Protein AF-A0A974YRP6-F1 (afdb_monomer)

Sequence (156 aa):
MSDTSKTEPKGAVPSADELRREILQKQLDQLEKEDKVKDVRQKELAKFADDFFRKHVGEEERAMINNVVRRAVADGKLEAMVYSFPSDFCTDSGRAINNADPDWPQTLQGKAKELYDRFKEVAQPQGYKLKAMVINFPGGVPGDIGFFLNWEPPVE

Structure (mmCIF, N/CA/C/O backbone):
data_AF-A0A974YRP6-F1
#
_entry.id   AF-A0A974YRP6-F1
#
loop_
_atom_site.group_PDB
_atom_site.id
_atom_site.type_symbol
_atom_site.label_atom_id
_atom_site.label_alt_id
_atom_site.label_comp_id
_atom_site.label_asym_id
_atom_site.label_entity_id
_atom_site.label_seq_id
_atom_site.pdbx_PDB_ins_code
_atom_site.Cartn_x
_atom_site.Cartn_y
_atom_site.Cartn_z
_atom_site.occupancy
_atom_site.B_iso_or_equiv
_atom_site.auth_seq_id
_atom_site.auth_comp_id
_atom_site.auth_asym_id
_atom_site.auth_atom_id
_atom_site.pdbx_PDB_model_num
ATOM 1 N N . MET A 1 1 ? 68.521 12.952 -45.382 1.00 41.41 1 MET A N 1
ATOM 2 C CA . MET A 1 1 ? 67.449 13.777 -44.791 1.00 41.41 1 MET A CA 1
ATOM 3 C C . MET A 1 1 ? 66.187 13.469 -45.581 1.00 41.41 1 MET A C 1
ATOM 5 O O . MET A 1 1 ? 65.962 14.093 -46.606 1.00 41.41 1 MET A O 1
ATOM 9 N N . SER A 1 2 ? 65.453 12.426 -45.195 1.00 38.66 2 SER A N 1
ATOM 10 C CA . SER A 1 2 ? 64.208 12.033 -45.863 1.00 38.66 2 SER A CA 1
ATOM 11 C C . SER A 1 2 ? 63.093 12.194 -44.851 1.00 38.66 2 SER A C 1
ATOM 13 O O . SER A 1 2 ? 62.992 11.438 -43.889 1.00 38.66 2 SER A O 1
ATOM 15 N N . ASP A 1 3 ? 62.357 13.273 -45.058 1.00 46.31 3 ASP A N 1
ATOM 16 C CA . ASP A 1 3 ? 61.174 13.677 -44.328 1.00 46.31 3 ASP A CA 1
ATOM 17 C C . ASP A 1 3 ? 60.003 12.782 -44.764 1.00 46.31 3 ASP A C 1
ATOM 19 O O . ASP A 1 3 ? 59.780 12.560 -45.957 1.00 46.31 3 ASP A O 1
ATOM 23 N N . THR A 1 4 ? 59.273 12.204 -43.815 1.00 41.31 4 THR A N 1
ATOM 24 C CA . THR A 1 4 ? 57.967 11.587 -44.086 1.00 41.31 4 THR A CA 1
ATOM 25 C C . THR A 1 4 ? 57.078 11.834 -42.879 1.00 41.31 4 THR A C 1
ATOM 27 O O . THR A 1 4 ? 56.868 10.978 -42.021 1.00 41.31 4 THR A O 1
ATOM 30 N N . SER A 1 5 ? 56.592 13.070 -42.812 1.00 41.41 5 SER A N 1
ATOM 31 C CA . SER A 1 5 ? 55.506 13.496 -41.939 1.00 41.41 5 SER A CA 1
ATOM 32 C C . SER A 1 5 ? 54.263 12.622 -42.161 1.00 41.41 5 SER A C 1
ATOM 34 O O . SER A 1 5 ? 53.598 12.699 -43.197 1.00 41.41 5 SER A O 1
ATOM 36 N N . LYS A 1 6 ? 53.949 11.773 -41.174 1.00 47.59 6 LYS A N 1
ATOM 37 C CA . LYS A 1 6 ? 52.643 11.119 -41.027 1.00 47.59 6 LYS A CA 1
ATOM 38 C C . LYS A 1 6 ? 51.598 12.201 -40.766 1.00 47.59 6 LYS A C 1
ATOM 40 O O . LYS A 1 6 ? 51.521 12.747 -39.669 1.00 47.59 6 LYS A O 1
ATOM 45 N N . THR A 1 7 ? 50.789 12.499 -41.772 1.00 45.97 7 THR A N 1
ATOM 46 C CA . THR A 1 7 ? 49.604 13.344 -41.629 1.00 45.97 7 THR A CA 1
ATOM 47 C C . THR A 1 7 ? 48.427 12.457 -41.230 1.00 45.97 7 THR A C 1
ATOM 49 O O . THR A 1 7 ? 47.927 11.672 -42.032 1.00 45.97 7 THR A O 1
ATOM 52 N N . GLU A 1 8 ? 48.002 12.544 -39.972 1.00 54.59 8 GLU A N 1
ATOM 53 C CA . GLU A 1 8 ? 46.717 11.995 -39.528 1.00 54.59 8 GLU A CA 1
ATOM 54 C C . GLU A 1 8 ? 45.568 12.807 -40.153 1.00 54.59 8 GLU A C 1
ATOM 56 O O . GLU A 1 8 ? 45.605 14.043 -40.094 1.00 54.59 8 GLU A O 1
ATOM 61 N N . PRO A 1 9 ? 44.521 12.184 -40.727 1.00 49.97 9 PRO A N 1
ATOM 62 C CA . PRO A 1 9 ? 43.390 12.948 -41.218 1.00 49.97 9 PRO A CA 1
ATOM 63 C C . PRO A 1 9 ? 42.456 13.300 -40.054 1.00 49.97 9 PRO A C 1
ATOM 65 O O . PRO A 1 9 ? 41.668 12.483 -39.578 1.00 49.97 9 PRO A O 1
ATOM 68 N N . LYS A 1 10 ? 42.519 14.565 -39.623 1.00 54.09 10 LYS A N 1
ATOM 69 C CA . LYS A 1 10 ? 41.448 15.234 -38.873 1.00 54.09 10 LYS A CA 1
ATOM 70 C C . LYS A 1 10 ? 40.170 15.237 -39.724 1.00 54.09 10 LYS A C 1
ATOM 72 O O . LYS A 1 10 ? 40.129 15.918 -40.744 1.00 54.09 10 LYS A O 1
ATOM 77 N N . GLY A 1 11 ? 39.131 14.524 -39.278 1.00 57.94 11 GLY A N 1
ATOM 78 C CA . GLY A 1 11 ? 37.765 14.638 -39.817 1.00 57.94 11 GLY A CA 1
ATOM 79 C C . GLY A 1 11 ? 37.241 13.458 -40.645 1.00 57.94 11 GLY A C 1
ATOM 80 O O . GLY A 1 11 ? 36.416 13.675 -41.528 1.00 57.94 11 GLY A O 1
ATOM 81 N N . ALA A 1 12 ? 37.687 12.224 -40.398 1.00 71.88 12 ALA A N 1
ATOM 82 C CA . ALA A 1 12 ? 37.091 11.056 -41.049 1.00 71.88 12 ALA A CA 1
ATOM 83 C C . ALA A 1 12 ? 35.660 10.807 -40.528 1.00 71.88 12 ALA A C 1
ATOM 85 O O . ALA A 1 12 ? 35.452 10.617 -39.330 1.00 71.88 12 ALA A O 1
ATOM 86 N N . VAL A 1 13 ? 34.676 10.824 -41.431 1.00 78.00 13 VAL A N 1
ATOM 87 C CA . VAL A 1 13 ? 33.298 10.407 -41.133 1.00 78.00 13 VAL A CA 1
ATOM 88 C C . VAL A 1 13 ? 33.314 8.901 -40.840 1.00 78.00 13 VAL A C 1
ATOM 90 O O . VAL A 1 13 ? 33.862 8.157 -41.659 1.00 78.00 13 VAL A O 1
ATOM 93 N N . PRO A 1 14 ? 32.746 8.436 -39.711 1.00 83.31 14 PRO A N 1
ATOM 94 C CA . PRO A 1 14 ? 32.702 7.014 -39.392 1.00 83.31 14 PRO A CA 1
ATOM 95 C C . PRO A 1 14 ? 31.956 6.238 -40.479 1.00 83.31 14 PRO A C 1
ATOM 97 O O . PRO A 1 14 ? 30.967 6.708 -41.049 1.00 83.31 14 PRO A O 1
ATOM 100 N N . SER A 1 15 ? 32.433 5.032 -40.766 1.00 92.50 15 SER A N 1
ATOM 101 C CA . SER A 1 15 ? 31.784 4.135 -41.716 1.00 92.50 15 SER A CA 1
ATOM 102 C C . SER A 1 15 ? 30.405 3.705 -41.210 1.00 92.50 15 SER A C 1
ATOM 104 O O . SER A 1 15 ? 30.142 3.628 -40.008 1.00 92.50 15 SER A O 1
ATOM 106 N N . ALA A 1 16 ? 29.513 3.350 -42.136 1.00 92.69 16 ALA A N 1
ATOM 107 C CA . ALA A 1 16 ? 28.199 2.820 -41.777 1.00 92.69 16 ALA A CA 1
ATOM 108 C C . ALA A 1 16 ? 28.294 1.563 -40.886 1.00 92.69 16 ALA A C 1
ATOM 110 O O . ALA A 1 16 ? 27.425 1.344 -40.044 1.00 92.69 16 ALA A O 1
ATOM 111 N N . ASP A 1 17 ? 29.349 0.758 -41.039 1.00 94.44 17 ASP A N 1
ATOM 112 C CA . ASP A 1 17 ? 29.575 -0.433 -40.216 1.00 94.44 17 ASP A CA 1
ATOM 113 C C . ASP A 1 17 ? 30.030 -0.091 -38.796 1.00 94.44 17 ASP A C 1
ATOM 115 O O . ASP A 1 17 ? 29.569 -0.722 -37.846 1.00 94.44 17 ASP A O 1
ATOM 119 N N . GLU A 1 18 ? 30.873 0.930 -38.624 1.00 92.75 18 GLU A N 1
ATOM 120 C CA . GLU A 1 18 ? 31.232 1.446 -37.296 1.00 92.75 18 GLU A CA 1
ATOM 121 C C . GLU A 1 18 ? 30.001 1.996 -36.571 1.00 92.75 18 GLU A C 1
ATOM 123 O O . GLU A 1 18 ? 29.761 1.634 -35.420 1.00 92.75 18 GLU A O 1
ATOM 128 N N . LEU A 1 19 ? 29.160 2.767 -37.268 1.00 93.75 19 LEU A N 1
ATOM 129 C CA . LEU A 1 19 ? 27.909 3.287 -36.710 1.00 93.75 19 LEU A CA 1
ATOM 130 C C . LEU A 1 19 ? 26.942 2.161 -36.299 1.00 93.75 19 LEU A C 1
ATOM 132 O O . LEU A 1 19 ? 26.349 2.216 -35.222 1.00 93.75 19 LEU A O 1
ATOM 136 N N . ARG A 1 20 ? 26.801 1.101 -37.111 1.00 96.62 20 ARG A N 1
ATOM 137 C CA . ARG A 1 20 ? 25.979 -0.078 -36.764 1.00 96.62 20 ARG A CA 1
ATOM 138 C C . ARG A 1 20 ? 26.516 -0.817 -35.540 1.00 96.62 20 ARG A C 1
ATOM 140 O O . ARG A 1 20 ? 25.721 -1.224 -34.695 1.00 96.62 20 ARG A O 1
ATOM 147 N N . ARG A 1 21 ? 27.840 -0.987 -35.430 1.00 95.19 21 ARG A N 1
ATOM 148 C CA . ARG A 1 21 ? 28.466 -1.614 -34.253 1.00 95.19 21 ARG A CA 1
ATOM 149 C C . ARG A 1 21 ? 28.239 -0.789 -32.993 1.00 95.19 21 ARG A C 1
ATOM 151 O O . ARG A 1 21 ? 27.926 -1.365 -31.959 1.00 95.19 21 ARG A O 1
ATOM 158 N N . GLU A 1 22 ? 28.344 0.535 -33.080 1.00 94.88 22 GLU A N 1
ATOM 159 C CA . GLU A 1 22 ? 28.081 1.421 -31.943 1.00 94.88 22 GLU A CA 1
ATOM 160 C C . GLU A 1 22 ? 26.620 1.330 -31.476 1.00 94.88 22 GLU A C 1
ATOM 162 O O . GLU A 1 22 ? 26.359 1.237 -30.277 1.00 94.88 22 GLU A O 1
ATOM 167 N N . ILE A 1 23 ? 25.663 1.296 -32.412 1.00 96.19 23 ILE A N 1
ATOM 168 C CA . ILE A 1 23 ? 24.241 1.097 -32.093 1.00 96.19 23 ILE A CA 1
ATOM 169 C C . ILE A 1 23 ? 24.029 -0.252 -31.402 1.00 96.19 23 ILE A C 1
ATOM 171 O O . ILE A 1 23 ? 23.367 -0.299 -30.366 1.00 96.19 23 ILE A O 1
ATOM 175 N N . LEU A 1 24 ? 24.601 -1.334 -31.941 1.00 95.75 24 LEU A N 1
ATOM 176 C CA . LEU A 1 24 ? 24.478 -2.665 -31.348 1.00 95.75 24 LEU A CA 1
ATOM 177 C C . LEU A 1 24 ? 25.068 -2.703 -29.933 1.00 95.75 24 LEU A C 1
ATOM 179 O O . LEU A 1 24 ? 24.426 -3.223 -29.026 1.00 95.75 24 LEU A O 1
ATOM 183 N N . GLN A 1 25 ? 26.243 -2.104 -29.718 1.00 95.75 25 GLN A N 1
ATOM 184 C CA . GLN A 1 25 ? 26.854 -2.034 -28.390 1.00 95.75 25 GLN A CA 1
ATOM 185 C C . GLN A 1 25 ? 25.961 -1.272 -27.406 1.00 95.75 25 GLN A C 1
ATOM 187 O O . GLN A 1 25 ? 25.688 -1.766 -26.317 1.00 95.75 25 GLN A O 1
ATOM 192 N N . LYS A 1 26 ? 25.425 -0.112 -27.809 1.00 95.94 26 LYS A N 1
ATOM 193 C CA . LYS A 1 26 ? 24.490 0.662 -26.977 1.00 95.94 26 LYS A CA 1
ATOM 194 C C . LYS A 1 26 ? 23.223 -0.123 -26.638 1.00 95.94 26 LYS A C 1
ATOM 196 O O . LYS A 1 26 ? 22.722 -0.002 -25.523 1.00 95.94 26 LYS A O 1
ATOM 201 N N . GLN A 1 27 ? 22.706 -0.921 -27.573 1.00 94.75 27 GLN A N 1
ATOM 202 C CA . GLN A 1 27 ? 21.554 -1.792 -27.328 1.00 94.75 27 GLN A CA 1
ATOM 203 C C . GLN A 1 27 ? 21.886 -2.902 -26.325 1.00 94.75 27 GLN A C 1
ATOM 205 O O . GLN A 1 27 ? 21.111 -3.121 -25.400 1.00 94.75 27 GLN A O 1
ATOM 210 N N . LEU A 1 28 ? 23.041 -3.559 -26.462 1.00 95.69 28 LEU A N 1
ATOM 211 C CA . LEU A 1 28 ? 23.492 -4.584 -25.516 1.00 95.69 28 LEU A CA 1
ATOM 212 C C . LEU A 1 28 ? 23.696 -4.007 -24.108 1.00 95.69 28 LEU A C 1
ATOM 214 O O . LEU A 1 28 ? 23.185 -4.570 -23.142 1.00 95.69 28 LEU A O 1
ATOM 218 N N . ASP A 1 29 ? 24.354 -2.851 -23.995 1.00 95.56 29 ASP A N 1
ATOM 219 C CA . ASP A 1 29 ? 24.574 -2.171 -22.714 1.00 95.56 29 ASP A CA 1
ATOM 220 C C . ASP A 1 29 ? 23.248 -1.767 -22.047 1.00 95.56 29 ASP A C 1
ATOM 222 O O . ASP A 1 29 ? 23.117 -1.798 -20.821 1.00 95.56 29 ASP A O 1
ATOM 226 N N . GLN A 1 30 ? 22.257 -1.356 -22.844 1.00 94.38 30 GLN A N 1
ATOM 227 C CA . GLN A 1 30 ? 20.928 -1.002 -22.350 1.00 94.38 30 GLN A CA 1
ATOM 228 C C . GLN A 1 30 ? 20.174 -2.235 -21.839 1.00 94.38 30 GLN A C 1
ATOM 230 O O . GLN A 1 30 ? 19.616 -2.187 -20.744 1.00 94.38 30 GLN A O 1
ATOM 235 N N . LEU A 1 31 ? 20.212 -3.344 -22.583 1.00 93.81 31 LEU A N 1
ATOM 236 C CA . LEU A 1 31 ? 19.616 -4.613 -22.158 1.00 93.81 31 LEU A CA 1
ATOM 237 C C . LEU A 1 31 ? 20.249 -5.118 -20.855 1.00 93.81 31 LEU A C 1
ATOM 239 O O . LEU A 1 31 ? 19.533 -5.478 -19.925 1.00 93.81 31 LEU A O 1
ATOM 243 N N . GLU A 1 32 ? 21.578 -5.060 -20.732 1.00 94.44 32 GLU A N 1
ATOM 244 C CA . GLU A 1 32 ? 22.270 -5.479 -19.508 1.00 94.44 32 GLU A CA 1
ATOM 245 C C . GLU A 1 32 ? 21.865 -4.621 -18.296 1.00 94.44 32 GLU A C 1
ATOM 247 O O . GLU A 1 32 ? 21.674 -5.133 -17.189 1.00 94.44 32 GLU A O 1
ATOM 252 N N . LYS A 1 33 ? 21.703 -3.304 -18.485 1.00 93.62 33 LYS A N 1
ATOM 253 C CA . LYS A 1 33 ? 21.203 -2.409 -17.429 1.00 93.62 33 LYS A CA 1
ATOM 254 C C . LYS A 1 33 ? 19.773 -2.754 -17.030 1.00 93.62 33 LYS A C 1
ATOM 256 O O . LYS A 1 33 ? 19.476 -2.795 -15.837 1.00 93.62 33 LYS A O 1
ATOM 261 N N . GLU A 1 34 ? 18.898 -3.002 -17.998 1.00 91.62 34 GLU A N 1
ATOM 262 C CA . GLU A 1 34 ? 17.508 -3.380 -17.739 1.00 91.62 34 GLU A CA 1
ATOM 263 C C . GLU A 1 34 ? 17.408 -4.701 -16.980 1.00 91.62 34 GLU A C 1
ATOM 265 O O . GLU A 1 34 ? 16.644 -4.794 -16.019 1.00 91.62 34 GLU A O 1
ATOM 270 N N . ASP A 1 35 ? 18.210 -5.696 -17.349 1.00 92.38 35 ASP A N 1
ATOM 271 C CA . ASP A 1 35 ? 18.224 -6.992 -16.675 1.00 92.38 35 ASP A CA 1
ATOM 272 C C . ASP A 1 35 ? 18.748 -6.884 -15.239 1.00 92.38 35 ASP A C 1
ATOM 274 O O . ASP A 1 35 ? 18.152 -7.459 -14.326 1.00 92.38 35 ASP A O 1
ATOM 278 N N . LYS A 1 36 ? 19.779 -6.064 -14.993 1.00 93.25 36 LYS A N 1
ATOM 279 C CA . LYS A 1 36 ? 20.251 -5.769 -13.626 1.00 93.25 36 LYS A CA 1
ATOM 280 C C . LYS A 1 36 ? 19.169 -5.104 -12.775 1.00 93.25 36 LYS A C 1
ATOM 282 O O . LYS A 1 36 ? 18.974 -5.489 -11.624 1.00 93.25 36 LYS A O 1
ATOM 287 N N . VAL A 1 37 ? 18.449 -4.125 -13.326 1.00 92.19 37 VAL A N 1
ATOM 288 C CA . VAL A 1 37 ? 17.347 -3.454 -12.615 1.00 92.19 37 VAL A CA 1
ATOM 289 C C . VAL A 1 37 ? 16.211 -4.436 -12.315 1.00 92.19 37 VAL A C 1
ATOM 291 O O . VAL A 1 37 ? 15.674 -4.428 -11.207 1.00 92.19 37 VAL A O 1
ATOM 294 N N . LYS A 1 38 ? 15.861 -5.310 -13.267 1.00 88.88 38 LYS A N 1
ATOM 295 C CA . LYS A 1 38 ? 14.843 -6.353 -13.069 1.00 88.88 38 LYS A CA 1
ATOM 296 C C . LYS A 1 38 ? 15.240 -7.335 -11.967 1.00 88.88 38 LYS A C 1
ATOM 298 O O . LYS A 1 38 ? 14.405 -7.626 -11.117 1.00 88.88 38 LYS A O 1
ATOM 303 N N . ASP A 1 39 ? 16.486 -7.805 -11.949 1.00 91.62 39 ASP A N 1
ATOM 304 C CA . ASP A 1 39 ? 16.982 -8.747 -10.935 1.00 91.62 39 ASP A CA 1
ATOM 305 C C . ASP A 1 39 ? 16.950 -8.142 -9.523 1.00 91.62 39 ASP A C 1
ATOM 307 O O . ASP A 1 39 ? 16.433 -8.759 -8.589 1.00 91.62 39 ASP A O 1
ATOM 311 N N . VAL A 1 40 ? 17.418 -6.897 -9.361 1.00 93.25 40 VAL A N 1
ATOM 312 C CA . VAL A 1 40 ? 17.336 -6.185 -8.073 1.00 93.25 40 VAL A CA 1
ATOM 313 C C . VAL A 1 40 ? 15.882 -6.057 -7.624 1.00 93.25 40 VAL A C 1
ATOM 315 O O . VAL A 1 40 ? 15.552 -6.430 -6.498 1.00 93.25 40 VAL A O 1
ATOM 318 N N . ARG A 1 41 ? 14.991 -5.625 -8.522 1.00 88.88 41 ARG A N 1
ATOM 319 C CA . ARG A 1 41 ? 13.565 -5.472 -8.215 1.00 88.88 41 ARG A CA 1
ATOM 320 C C . ARG A 1 41 ? 12.904 -6.798 -7.833 1.00 88.88 41 ARG A C 1
ATOM 322 O O . ARG A 1 41 ? 12.093 -6.829 -6.913 1.00 88.88 41 ARG A O 1
ATOM 329 N N . GLN A 1 42 ? 13.244 -7.895 -8.510 1.00 89.94 42 GLN A N 1
ATOM 330 C CA . GLN A 1 42 ? 12.727 -9.226 -8.179 1.00 89.94 42 GLN A CA 1
ATOM 331 C C . GLN A 1 42 ? 13.196 -9.690 -6.799 1.00 89.94 42 GLN A C 1
ATOM 333 O O . GLN A 1 42 ? 12.398 -10.229 -6.033 1.00 89.94 42 GLN A O 1
ATOM 338 N N . LYS A 1 43 ? 14.462 -9.443 -6.446 1.00 93.62 43 LYS A N 1
ATOM 339 C CA . LYS A 1 43 ? 15.000 -9.764 -5.116 1.00 93.62 43 LYS A CA 1
ATOM 340 C C . LYS A 1 43 ? 14.329 -8.950 -4.015 1.00 93.62 43 LYS A C 1
ATOM 342 O O . LYS A 1 43 ? 13.982 -9.506 -2.973 1.00 93.62 43 LYS A O 1
ATOM 347 N N . GLU A 1 44 ? 14.122 -7.657 -4.243 1.00 92.00 44 GLU A N 1
ATOM 348 C CA . GLU A 1 44 ? 13.404 -6.785 -3.309 1.00 92.00 44 GLU A CA 1
ATOM 349 C C . GLU A 1 44 ? 11.954 -7.237 -3.124 1.00 92.00 44 GLU A C 1
ATOM 351 O O . GLU A 1 44 ? 11.505 -7.382 -1.987 1.00 92.00 44 GLU A O 1
ATOM 356 N N . LEU A 1 45 ? 11.255 -7.549 -4.219 1.00 91.31 45 LEU A N 1
ATOM 357 C CA . LEU A 1 45 ? 9.890 -8.069 -4.178 1.00 91.31 45 LEU A CA 1
ATOM 358 C C . LEU A 1 45 ? 9.812 -9.405 -3.431 1.00 91.31 45 LEU A C 1
ATOM 360 O O . LEU A 1 45 ? 8.920 -9.587 -2.610 1.00 91.31 45 LEU A O 1
ATOM 364 N N . ALA A 1 46 ? 10.750 -10.323 -3.668 1.00 93.06 46 ALA A N 1
ATOM 365 C CA . ALA A 1 46 ? 10.790 -11.611 -2.980 1.00 93.06 46 ALA A CA 1
ATOM 366 C C . ALA A 1 46 ? 11.019 -11.447 -1.469 1.00 93.06 46 ALA A C 1
ATOM 368 O O . ALA A 1 46 ? 10.348 -12.093 -0.664 1.00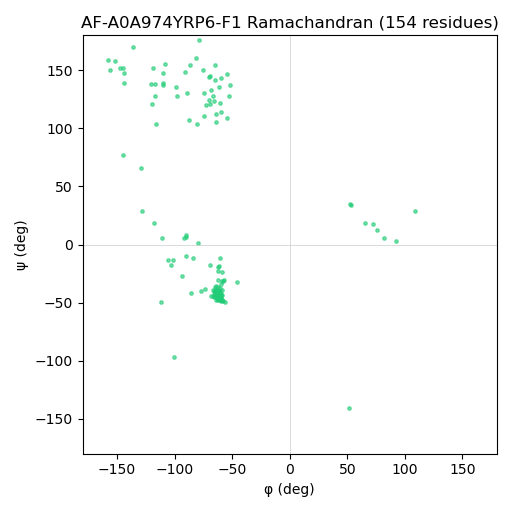 93.06 46 ALA A O 1
ATOM 369 N N . LYS A 1 47 ? 11.927 -10.547 -1.073 1.00 93.75 47 LYS A N 1
ATOM 370 C CA . LYS A 1 47 ? 12.160 -10.220 0.340 1.00 93.75 47 LYS A CA 1
ATOM 371 C C . LYS A 1 47 ? 10.926 -9.584 0.979 1.00 93.75 47 LYS A C 1
ATOM 373 O O . LYS A 1 47 ? 10.587 -9.924 2.109 1.00 93.75 47 LYS A O 1
ATOM 378 N N . PHE A 1 48 ? 10.265 -8.677 0.265 1.00 93.94 48 PHE A N 1
ATOM 379 C CA . PHE A 1 48 ? 9.031 -8.056 0.732 1.00 93.94 48 PHE A CA 1
ATOM 380 C C . PHE A 1 48 ? 7.900 -9.080 0.866 1.00 93.94 48 PHE A C 1
ATOM 382 O O . PHE A 1 48 ? 7.213 -9.076 1.877 1.00 93.94 48 PHE A O 1
ATOM 389 N N . ALA A 1 49 ? 7.745 -10.000 -0.089 1.00 95.31 49 ALA A N 1
ATOM 390 C CA . ALA A 1 49 ? 6.754 -11.072 -0.022 1.00 95.31 49 ALA A CA 1
ATOM 391 C C . ALA A 1 49 ? 6.967 -11.969 1.208 1.00 95.31 49 ALA A C 1
ATOM 393 O O . ALA A 1 49 ? 6.020 -12.263 1.934 1.00 95.31 49 ALA A O 1
ATOM 394 N N . ASP A 1 50 ? 8.213 -12.375 1.471 1.00 94.81 50 ASP A N 1
ATOM 395 C CA . ASP A 1 50 ? 8.551 -13.180 2.648 1.00 94.81 50 ASP A CA 1
ATOM 396 C C . ASP A 1 50 ? 8.160 -12.466 3.949 1.00 94.81 50 ASP A C 1
ATOM 398 O O . ASP A 1 50 ? 7.477 -13.037 4.799 1.00 94.81 50 ASP A O 1
ATOM 402 N N . ASP A 1 51 ? 8.524 -11.188 4.064 1.00 94.81 51 ASP A N 1
ATOM 403 C CA . ASP A 1 51 ? 8.176 -10.350 5.209 1.00 94.81 51 ASP A CA 1
ATOM 404 C C . ASP A 1 51 ? 6.658 -10.157 5.358 1.00 94.81 51 ASP A C 1
ATOM 406 O O . ASP A 1 51 ? 6.122 -10.295 6.456 1.00 94.81 51 ASP A O 1
ATOM 410 N N . PHE A 1 52 ? 5.964 -9.905 4.249 1.00 96.56 52 PHE A N 1
ATOM 411 C CA . PHE A 1 52 ? 4.529 -9.643 4.197 1.00 96.56 52 PHE A CA 1
ATOM 412 C C . PHE A 1 52 ? 3.678 -10.852 4.600 1.00 96.56 52 PHE A C 1
ATOM 414 O O . PHE A 1 52 ? 2.668 -10.686 5.284 1.00 96.56 52 PHE A O 1
ATOM 421 N N . PHE A 1 53 ? 4.048 -12.060 4.166 1.00 95.75 53 PHE A N 1
ATOM 422 C CA . PHE A 1 53 ? 3.243 -13.261 4.411 1.00 95.75 53 PHE A CA 1
ATOM 423 C C . PHE A 1 53 ? 3.646 -14.028 5.668 1.00 95.75 53 PHE A C 1
ATOM 425 O O . PHE A 1 53 ? 2.814 -14.745 6.222 1.00 95.75 53 PHE A O 1
ATOM 432 N N . ARG A 1 54 ? 4.908 -13.937 6.105 1.00 93.06 54 ARG A N 1
ATOM 433 C CA . ARG A 1 54 ? 5.417 -14.772 7.206 1.00 93.06 54 ARG A CA 1
ATOM 434 C C . ARG A 1 54 ? 5.595 -14.037 8.522 1.00 93.06 54 ARG A C 1
ATOM 436 O O . ARG A 1 54 ? 5.808 -14.698 9.537 1.00 93.06 54 ARG A O 1
ATOM 443 N N . LYS A 1 55 ? 5.553 -12.704 8.528 1.00 93.88 55 LYS A N 1
ATOM 444 C CA . LYS A 1 55 ? 5.732 -11.910 9.746 1.00 93.88 55 LYS A CA 1
ATOM 445 C C . LYS A 1 55 ? 4.500 -11.079 10.054 1.00 93.88 55 LYS A C 1
ATOM 447 O O . LYS A 1 55 ? 3.793 -10.639 9.156 1.00 93.88 55 LYS A O 1
ATOM 452 N N . HIS A 1 56 ? 4.327 -10.812 11.341 1.00 94.81 56 HIS A N 1
ATOM 453 C CA . HIS A 1 56 ? 3.293 -9.923 11.848 1.00 94.81 56 HIS A CA 1
ATOM 454 C C . HIS A 1 56 ? 3.701 -8.452 11.754 1.00 94.81 56 HIS A C 1
ATOM 456 O O . HIS A 1 56 ? 4.891 -8.123 11.692 1.00 94.81 56 HIS A O 1
ATOM 462 N N . VAL A 1 57 ? 2.708 -7.564 11.797 1.00 93.50 57 VAL A N 1
ATOM 463 C CA . VAL A 1 57 ? 2.910 -6.110 11.837 1.00 93.50 57 VAL A CA 1
ATOM 464 C C . VAL A 1 57 ? 3.619 -5.700 13.136 1.00 93.50 57 VAL A C 1
ATOM 466 O O . VAL A 1 57 ? 3.065 -5.759 14.240 1.00 93.50 57 VAL A O 1
ATOM 469 N N . GLY A 1 58 ? 4.863 -5.238 13.008 1.00 92.50 58 GLY A N 1
ATOM 470 C CA . GLY A 1 58 ? 5.725 -4.873 14.134 1.00 92.50 58 GLY A CA 1
ATOM 471 C C . GLY A 1 58 ? 5.426 -3.498 14.742 1.00 92.50 58 GLY A C 1
ATOM 472 O O . GLY A 1 58 ? 4.592 -2.736 14.254 1.00 92.50 58 GLY A O 1
ATOM 473 N N . GLU A 1 59 ? 6.121 -3.150 15.831 1.00 93.06 59 GLU A N 1
ATOM 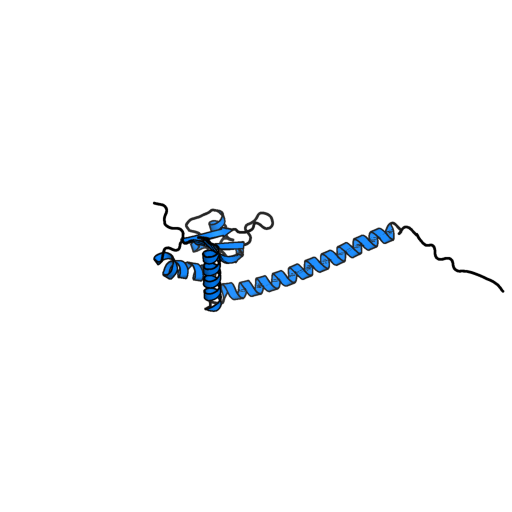474 C CA . GLU A 1 59 ? 6.065 -1.794 16.415 1.00 93.06 59 GLU A CA 1
ATOM 475 C C . GLU A 1 59 ? 6.621 -0.732 15.456 1.00 93.06 59 GLU A C 1
ATOM 477 O O . GLU A 1 59 ? 6.091 0.373 15.382 1.00 93.06 59 GLU A O 1
ATOM 482 N N . GLU A 1 60 ? 7.657 -1.071 14.684 1.00 92.56 60 GLU A N 1
ATOM 483 C CA . GLU A 1 60 ? 8.284 -0.154 13.726 1.00 92.56 60 GLU A CA 1
ATOM 484 C C . GLU A 1 60 ? 7.303 0.290 12.631 1.00 92.56 60 GLU A C 1
ATOM 486 O O . GLU A 1 60 ? 7.143 1.485 12.387 1.00 92.56 60 GLU A O 1
ATOM 491 N N . GLU A 1 61 ? 6.572 -0.651 12.031 1.00 92.19 61 GLU A N 1
ATOM 492 C CA . GLU A 1 61 ? 5.551 -0.352 11.017 1.00 92.19 61 GLU A CA 1
ATOM 493 C C . GLU A 1 61 ? 4.424 0.504 11.600 1.00 92.19 61 GLU A C 1
ATOM 495 O O . GLU A 1 61 ? 3.976 1.473 10.986 1.00 92.19 61 GLU A O 1
ATOM 500 N N . ARG A 1 62 ? 4.007 0.217 12.837 1.00 94.06 62 ARG A N 1
ATOM 501 C CA . ARG A 1 62 ? 2.995 1.017 13.538 1.00 94.06 62 ARG A CA 1
ATOM 502 C C . ARG A 1 62 ? 3.482 2.434 13.831 1.00 94.06 62 ARG A C 1
ATOM 504 O O . ARG A 1 62 ? 2.713 3.387 13.684 1.00 94.06 62 ARG A O 1
ATOM 511 N N . ALA A 1 63 ? 4.749 2.589 14.206 1.00 95.56 63 ALA A N 1
ATOM 512 C CA . ALA A 1 63 ? 5.373 3.892 14.390 1.00 95.56 63 ALA A CA 1
ATOM 513 C C . ALA A 1 63 ? 5.466 4.661 13.063 1.00 95.56 63 ALA A C 1
ATOM 515 O O . ALA A 1 63 ? 5.178 5.859 13.034 1.00 95.56 63 ALA A O 1
ATOM 516 N N . MET A 1 64 ? 5.791 3.982 11.958 1.00 95.38 64 MET A N 1
ATOM 517 C CA . MET A 1 64 ? 5.814 4.577 10.621 1.00 95.38 64 MET A CA 1
ATOM 518 C C . MET A 1 64 ? 4.432 5.100 10.214 1.00 95.38 64 MET A C 1
ATOM 520 O O . MET A 1 64 ? 4.324 6.260 9.816 1.00 95.38 64 MET A O 1
ATOM 524 N N . ILE A 1 65 ? 3.375 4.302 10.398 1.00 96.06 65 ILE A N 1
ATOM 525 C CA . ILE A 1 65 ? 1.985 4.710 10.135 1.00 96.06 65 ILE A CA 1
ATOM 526 C C . ILE A 1 65 ? 1.627 5.969 10.937 1.00 96.06 65 ILE A C 1
ATOM 528 O O . ILE A 1 65 ? 1.145 6.951 10.373 1.00 96.06 65 ILE A O 1
ATOM 532 N N . ASN A 1 66 ? 1.914 5.985 12.242 1.00 95.88 66 ASN A N 1
ATOM 533 C CA . ASN A 1 66 ? 1.650 7.145 13.098 1.00 95.88 66 ASN A CA 1
ATOM 534 C C . ASN A 1 66 ? 2.418 8.393 12.626 1.00 95.88 66 ASN A C 1
ATOM 536 O O . ASN A 1 66 ? 1.861 9.488 12.570 1.00 95.88 66 ASN A O 1
ATOM 540 N N . ASN A 1 67 ? 3.683 8.238 12.232 1.00 97.69 67 ASN A N 1
ATOM 541 C CA . ASN A 1 67 ? 4.484 9.340 11.703 1.00 97.69 67 ASN A CA 1
ATOM 542 C C . ASN A 1 67 ? 3.911 9.896 10.393 1.00 97.69 67 ASN A C 1
ATOM 544 O O . ASN A 1 67 ? 3.890 11.113 10.211 1.00 97.69 67 ASN A O 1
ATOM 548 N N . VAL A 1 68 ? 3.430 9.030 9.498 1.00 97.75 68 VAL A N 1
ATOM 549 C CA . VAL A 1 68 ? 2.773 9.438 8.248 1.00 97.75 68 VAL A CA 1
ATOM 550 C C . VAL A 1 68 ? 1.497 10.229 8.536 1.00 97.75 68 VAL A C 1
ATOM 552 O O . VAL A 1 68 ? 1.332 11.322 7.994 1.00 97.75 68 VAL A O 1
ATOM 555 N N . VAL A 1 69 ? 0.644 9.742 9.442 1.00 97.44 69 VAL A N 1
ATOM 556 C CA . VAL A 1 69 ? -0.580 10.451 9.854 1.00 97.44 69 VAL A CA 1
ATOM 557 C C . VAL A 1 69 ? -0.242 11.818 10.454 1.00 97.44 69 VAL A C 1
ATOM 559 O O . VAL A 1 69 ? -0.784 12.828 10.018 1.00 97.44 69 VAL A O 1
ATOM 562 N N . ARG A 1 70 ? 0.710 11.890 11.393 1.00 97.56 70 ARG A N 1
ATOM 563 C CA . ARG A 1 70 ? 1.127 13.160 12.020 1.00 97.56 70 ARG A CA 1
ATOM 564 C C . ARG A 1 70 ? 1.639 14.182 11.009 1.00 97.56 70 ARG A C 1
ATOM 566 O O . ARG A 1 70 ? 1.346 15.366 11.149 1.00 97.56 70 ARG A O 1
ATOM 573 N N . ARG A 1 71 ? 2.391 13.739 9.998 1.00 98.12 71 ARG A N 1
ATOM 574 C CA . ARG A 1 71 ? 2.855 14.610 8.908 1.00 98.12 71 ARG A CA 1
ATOM 575 C C . ARG A 1 71 ? 1.691 15.123 8.068 1.00 98.12 71 ARG A C 1
ATOM 577 O O . ARG A 1 71 ? 1.621 16.315 7.813 1.00 98.12 71 ARG A O 1
ATOM 584 N N . ALA A 1 72 ? 0.753 14.255 7.697 1.00 97.94 72 ALA A N 1
ATOM 585 C CA . ALA A 1 72 ? -0.433 14.668 6.952 1.00 97.94 72 ALA A CA 1
ATOM 586 C C . ALA A 1 72 ? -1.283 15.685 7.733 1.00 97.94 72 ALA A C 1
ATOM 588 O O . ALA A 1 72 ? -1.718 16.677 7.158 1.00 97.94 72 ALA A O 1
ATOM 589 N N . VAL A 1 73 ? -1.441 15.497 9.047 1.00 97.81 73 VAL A N 1
ATOM 590 C CA . VAL A 1 73 ? -2.105 16.475 9.925 1.00 97.81 73 VAL A CA 1
ATOM 591 C C . VAL A 1 73 ? -1.354 17.810 9.945 1.00 97.81 73 VAL A C 1
ATOM 593 O O . VAL A 1 73 ? -1.985 18.858 9.835 1.00 97.81 73 VAL A O 1
ATOM 596 N N . ALA A 1 74 ? -0.020 17.795 10.049 1.00 98.00 74 ALA A N 1
ATOM 597 C CA . ALA A 1 74 ? 0.791 19.016 10.003 1.00 98.00 74 ALA A CA 1
ATOM 598 C C . ALA A 1 74 ? 0.660 19.766 8.663 1.00 98.00 74 ALA A C 1
ATOM 600 O O . ALA A 1 74 ? 0.709 20.993 8.641 1.00 98.00 74 ALA A O 1
ATOM 601 N N . ASP A 1 75 ? 0.420 19.034 7.574 1.00 97.75 75 ASP A N 1
ATOM 602 C CA . ASP A 1 75 ? 0.134 19.580 6.244 1.00 97.75 75 ASP A CA 1
ATOM 603 C C . ASP A 1 75 ? -1.330 20.043 6.068 1.00 97.75 75 ASP A C 1
ATOM 605 O O . ASP A 1 75 ? -1.715 20.451 4.972 1.00 97.75 75 ASP A O 1
ATOM 609 N N . GLY A 1 76 ? -2.175 19.945 7.102 1.00 97.50 76 GLY A N 1
ATOM 610 C CA . GLY A 1 76 ? -3.599 20.297 7.033 1.00 97.50 76 GLY A CA 1
ATOM 611 C C . GLY A 1 76 ? -4.463 19.304 6.246 1.00 97.50 76 GLY A C 1
ATOM 612 O O . GLY A 1 76 ? -5.565 19.651 5.825 1.00 97.50 76 GLY A O 1
ATOM 613 N N . LYS A 1 77 ? -3.978 18.079 6.019 1.00 97.81 77 LYS A N 1
ATOM 614 C CA . LYS A 1 77 ? -4.711 17.022 5.306 1.00 97.81 77 LYS A CA 1
ATOM 615 C C . LYS A 1 77 ? -5.603 16.239 6.269 1.00 97.81 77 LYS A C 1
ATOM 617 O O . LYS A 1 77 ? -5.305 16.127 7.458 1.00 97.81 77 LYS A O 1
ATOM 622 N N . LEU A 1 78 ? -6.671 15.657 5.726 1.00 97.38 78 LEU A N 1
ATOM 623 C CA . LEU A 1 78 ? -7.610 14.795 6.457 1.00 97.38 78 LEU A CA 1
ATOM 624 C C . LEU A 1 78 ? -7.542 13.318 6.033 1.00 97.38 78 LEU A C 1
ATOM 626 O O . LEU A 1 78 ? -8.326 12.490 6.492 1.00 97.38 78 LEU A O 1
ATOM 630 N N . GLU A 1 79 ? -6.585 12.989 5.167 1.00 97.81 79 GLU A N 1
ATOM 631 C CA . GLU A 1 79 ? -6.324 11.641 4.679 1.00 97.81 79 GLU A CA 1
ATOM 632 C C . GLU A 1 79 ? -4.815 11.432 4.488 1.00 97.81 79 GLU A C 1
ATOM 634 O O . GLU A 1 79 ? -4.082 12.362 4.131 1.00 97.81 79 GLU A O 1
ATOM 639 N N . ALA A 1 80 ? -4.344 10.202 4.704 1.00 98.25 80 ALA A N 1
ATOM 640 C CA . ALA A 1 80 ? -2.978 9.797 4.393 1.00 98.25 80 ALA A CA 1
ATOM 641 C C . ALA A 1 80 ? -2.901 8.351 3.890 1.00 98.25 80 ALA A C 1
ATOM 643 O O . ALA A 1 80 ? -3.515 7.458 4.473 1.00 98.25 80 ALA A O 1
ATOM 644 N N . MET A 1 81 ? -2.072 8.111 2.867 1.00 98.19 81 MET A N 1
ATOM 645 C CA . MET A 1 81 ? -1.672 6.760 2.463 1.00 98.19 81 MET A CA 1
ATOM 646 C C . MET A 1 81 ? -0.667 6.212 3.475 1.00 98.19 81 MET A C 1
ATOM 648 O O . MET A 1 81 ? 0.460 6.698 3.553 1.00 98.19 81 MET A O 1
ATOM 652 N N . VAL A 1 82 ? -1.071 5.218 4.258 1.00 97.75 82 VAL A N 1
ATOM 653 C CA . VAL A 1 82 ? -0.287 4.712 5.395 1.00 97.75 82 VAL A CA 1
ATOM 654 C C . VAL A 1 82 ? 0.419 3.392 5.116 1.00 97.75 82 VAL A C 1
ATOM 656 O O . VAL A 1 82 ? 1.338 3.031 5.846 1.00 97.75 82 VAL A O 1
ATOM 659 N N . TYR A 1 83 ? -0.001 2.669 4.080 1.00 97.62 83 TYR A N 1
ATOM 660 C CA . TYR A 1 83 ? 0.591 1.393 3.699 1.00 97.62 83 TYR A CA 1
ATOM 661 C C . TYR A 1 83 ? 0.342 1.114 2.216 1.00 97.62 83 TYR A C 1
ATOM 663 O O . TYR A 1 83 ? -0.679 1.544 1.676 1.00 97.62 83 TYR A O 1
ATOM 671 N N . SER A 1 84 ? 1.248 0.387 1.566 1.00 97.62 84 SER A N 1
ATOM 672 C CA . SER A 1 84 ? 1.042 -0.112 0.207 1.00 97.62 84 SER A CA 1
ATOM 673 C C . SER A 1 84 ? 1.681 -1.481 0.003 1.00 97.62 84 SER A C 1
ATOM 675 O O . SER A 1 84 ? 2.647 -1.837 0.678 1.00 97.62 84 SER A O 1
ATOM 677 N N . PHE A 1 85 ? 1.112 -2.261 -0.913 1.00 98.00 85 PHE A N 1
ATOM 678 C CA . PHE A 1 85 ? 1.574 -3.608 -1.246 1.00 98.00 85 PHE A CA 1
ATOM 679 C C . PHE A 1 85 ? 1.097 -4.016 -2.655 1.00 98.00 85 PHE A C 1
ATOM 681 O O . PHE A 1 85 ? 0.114 -3.451 -3.137 1.00 98.00 85 PHE A O 1
ATOM 688 N N . PRO A 1 86 ? 1.743 -4.990 -3.322 1.00 97.81 86 PRO A N 1
ATOM 689 C CA . PRO A 1 86 ? 1.314 -5.468 -4.637 1.00 97.81 86 PRO A CA 1
ATOM 690 C C . PRO A 1 86 ? -0.097 -6.064 -4.609 1.00 97.81 86 PRO A C 1
ATOM 692 O O . PRO A 1 86 ? -0.417 -6.869 -3.738 1.00 97.81 86 PRO A O 1
ATOM 695 N N . SER A 1 87 ? -0.932 -5.731 -5.590 1.00 97.94 87 SER A N 1
ATOM 696 C CA . SER A 1 87 ? -2.295 -6.268 -5.721 1.00 97.94 87 SER A CA 1
ATOM 697 C C . SER A 1 87 ? -2.333 -7.788 -5.821 1.00 97.94 87 SER A C 1
ATOM 699 O O . SER A 1 87 ? -3.248 -8.401 -5.277 1.00 97.94 87 SER A O 1
ATOM 701 N N . ASP A 1 88 ? -1.303 -8.401 -6.407 1.00 96.94 88 ASP A N 1
ATOM 702 C CA . ASP A 1 88 ? -1.114 -9.854 -6.470 1.00 96.94 88 ASP A CA 1
ATOM 703 C C . ASP A 1 88 ? -1.011 -10.530 -5.097 1.00 96.94 88 ASP A C 1
ATOM 705 O O . ASP A 1 88 ? -1.074 -11.755 -5.007 1.00 96.94 88 ASP A O 1
ATOM 709 N N . PHE A 1 89 ? -0.854 -9.766 -4.011 1.00 97.94 89 PHE A N 1
ATOM 710 C CA . PHE A 1 89 ? -0.873 -10.326 -2.661 1.00 97.94 89 PHE A CA 1
ATOM 711 C C . PHE A 1 89 ? -2.297 -10.481 -2.104 1.00 97.94 89 PHE A C 1
ATOM 713 O O . PHE A 1 89 ? -2.490 -11.168 -1.098 1.00 97.94 89 PHE A O 1
ATOM 720 N N . CYS A 1 90 ? -3.311 -9.908 -2.757 1.00 98.12 90 CYS A N 1
ATOM 721 C CA . CYS A 1 90 ? -4.705 -10.277 -2.522 1.00 98.12 90 CYS A CA 1
ATOM 722 C C . CYS A 1 90 ? -5.012 -11.634 -3.177 1.00 98.12 90 CYS A C 1
ATOM 724 O O . CYS A 1 90 ? -4.459 -11.963 -4.225 1.00 98.12 90 CYS A O 1
ATOM 726 N N . THR A 1 91 ? -5.948 -12.407 -2.617 1.00 98.31 91 THR A N 1
ATOM 727 C CA . THR A 1 91 ? -6.362 -13.710 -3.190 1.00 98.31 91 THR A CA 1
ATOM 728 C C . THR A 1 91 ? -6.958 -13.594 -4.594 1.00 98.31 91 THR A C 1
ATOM 730 O O . THR A 1 91 ? -7.030 -14.577 -5.331 1.00 98.31 91 THR A O 1
ATOM 733 N N . ASP A 1 92 ? -7.380 -12.393 -4.978 1.00 97.69 92 ASP A N 1
ATOM 734 C CA . ASP A 1 92 ? -8.014 -12.080 -6.247 1.00 97.69 92 ASP A CA 1
ATOM 735 C C . ASP A 1 92 ? -7.213 -11.086 -7.105 1.00 97.69 92 ASP A C 1
ATOM 737 O O . ASP A 1 92 ? -7.781 -10.466 -8.006 1.00 97.69 92 ASP A O 1
ATOM 741 N N . SER A 1 93 ? -5.914 -10.911 -6.836 1.00 96.75 93 SER A N 1
ATOM 742 C CA . SER A 1 93 ? -5.059 -9.922 -7.515 1.00 96.75 93 SER A CA 1
ATOM 743 C C . SER A 1 93 ? -5.645 -8.497 -7.502 1.00 96.75 93 SER A C 1
ATOM 745 O O . SER A 1 93 ? -5.547 -7.754 -8.477 1.00 96.75 93 SER A O 1
ATOM 747 N N . GLY A 1 94 ? -6.339 -8.122 -6.422 1.00 96.94 94 GLY A N 1
ATOM 748 C CA . GLY A 1 94 ? -6.855 -6.769 -6.204 1.00 96.94 94 GLY A CA 1
ATOM 749 C C . GLY A 1 94 ? -8.092 -6.402 -7.026 1.00 96.94 94 GLY A C 1
ATOM 750 O O . GLY A 1 94 ? -8.457 -5.226 -7.069 1.00 96.94 94 GLY A O 1
ATOM 751 N N . ARG A 1 95 ? -8.763 -7.371 -7.664 1.00 96.88 95 ARG A N 1
ATOM 752 C CA . ARG A 1 95 ? -9.978 -7.126 -8.463 1.00 96.88 95 ARG A CA 1
ATOM 753 C C . ARG A 1 95 ? -11.116 -6.519 -7.641 1.00 96.88 95 ARG A C 1
ATOM 755 O O . ARG A 1 95 ? -11.734 -5.562 -8.100 1.00 96.88 95 ARG A O 1
ATOM 762 N N . ALA A 1 96 ? -11.372 -7.026 -6.439 1.00 98.06 96 ALA A N 1
ATOM 763 C CA . ALA A 1 96 ? -12.412 -6.534 -5.541 1.00 98.06 96 ALA A CA 1
ATOM 764 C C . ALA A 1 96 ? -12.170 -5.064 -5.176 1.00 98.06 96 ALA A C 1
ATOM 766 O O . ALA A 1 96 ? -13.064 -4.231 -5.310 1.00 98.06 96 ALA A O 1
ATOM 767 N N . ILE A 1 97 ? -10.927 -4.714 -4.827 1.00 98.00 97 ILE A N 1
ATOM 768 C CA . ILE A 1 97 ? -10.533 -3.329 -4.532 1.00 98.00 97 ILE A CA 1
ATOM 769 C C . ILE A 1 97 ? -10.698 -2.440 -5.771 1.00 98.00 97 ILE A C 1
ATOM 771 O O . ILE A 1 97 ? -11.266 -1.354 -5.677 1.00 98.00 97 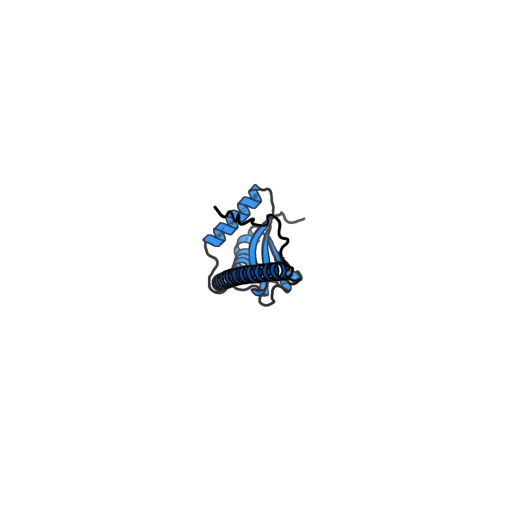ILE A O 1
ATOM 775 N N . ASN A 1 98 ? -10.244 -2.900 -6.941 1.00 97.44 98 ASN A N 1
ATOM 776 C CA . ASN A 1 98 ? -10.375 -2.161 -8.199 1.00 97.44 98 ASN A CA 1
ATOM 777 C C . ASN A 1 98 ? -11.840 -1.870 -8.570 1.00 97.44 98 ASN A C 1
ATOM 779 O O . ASN A 1 98 ? -12.137 -0.822 -9.136 1.00 97.44 98 ASN A O 1
ATOM 783 N N . ASN A 1 99 ? -12.750 -2.784 -8.235 1.00 97.06 99 ASN A N 1
ATOM 784 C CA . ASN A 1 99 ? -14.176 -2.670 -8.536 1.00 97.06 99 ASN A CA 1
ATOM 785 C C . ASN A 1 99 ? -14.988 -2.005 -7.412 1.00 97.06 99 ASN A C 1
ATOM 787 O O . ASN A 1 99 ? -16.212 -1.953 -7.514 1.00 97.06 99 ASN A O 1
ATOM 791 N N . ALA A 1 100 ? -14.329 -1.505 -6.359 1.00 95.62 100 ALA A N 1
ATOM 792 C CA . ALA A 1 100 ? -14.973 -0.963 -5.161 1.00 95.62 100 ALA A CA 1
ATOM 793 C C . ALA A 1 100 ? -15.991 -1.932 -4.518 1.00 95.62 100 ALA A C 1
ATOM 795 O O . ALA A 1 100 ? -17.007 -1.507 -3.970 1.00 95.62 100 ALA A O 1
ATOM 796 N N . ASP A 1 101 ? -15.713 -3.235 -4.589 1.00 97.50 101 ASP A N 1
ATOM 797 C CA . ASP A 1 101 ? -16.538 -4.285 -3.994 1.00 97.50 101 ASP A CA 1
ATOM 798 C C . ASP A 1 101 ? -16.506 -4.160 -2.461 1.00 97.50 101 ASP A C 1
ATOM 800 O O . ASP A 1 101 ? -15.411 -4.191 -1.902 1.00 97.50 101 ASP A O 1
ATOM 804 N N . PRO A 1 102 ? -17.642 -4.025 -1.752 1.00 96.12 102 PRO A N 1
ATOM 805 C CA . PRO A 1 102 ? -17.656 -3.882 -0.293 1.00 96.12 102 PRO A CA 1
ATOM 806 C C . PRO A 1 102 ? -17.003 -5.055 0.458 1.00 96.12 102 PRO A C 1
ATOM 808 O O . PRO A 1 102 ? -16.518 -4.851 1.574 1.00 96.12 102 PRO A O 1
ATOM 811 N N . ASP A 1 103 ? -16.937 -6.241 -0.151 1.00 97.12 103 ASP A N 1
ATOM 812 C CA . ASP A 1 103 ? -16.337 -7.4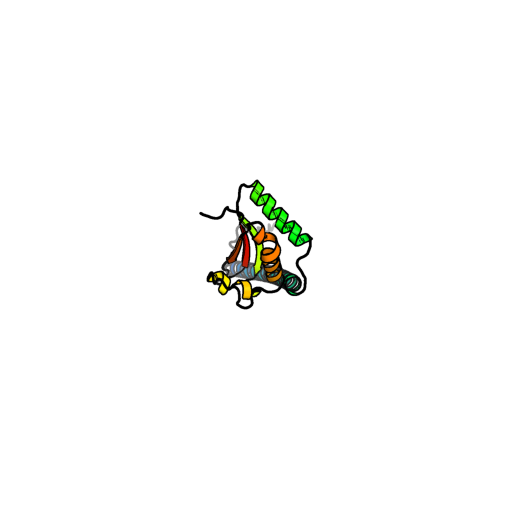46 0.424 1.00 97.12 103 ASP A CA 1
ATOM 813 C C . ASP A 1 103 ? -14.838 -7.587 0.107 1.00 97.12 103 ASP A C 1
ATOM 815 O O . ASP A 1 103 ? -14.213 -8.581 0.490 1.00 97.12 103 ASP A O 1
ATOM 819 N N . TRP A 1 104 ? -14.207 -6.562 -0.486 1.00 97.94 104 TRP A N 1
ATOM 820 C CA . TRP A 1 104 ? -12.755 -6.504 -0.699 1.00 97.94 104 TRP A CA 1
ATOM 821 C C . TRP A 1 104 ? -11.895 -6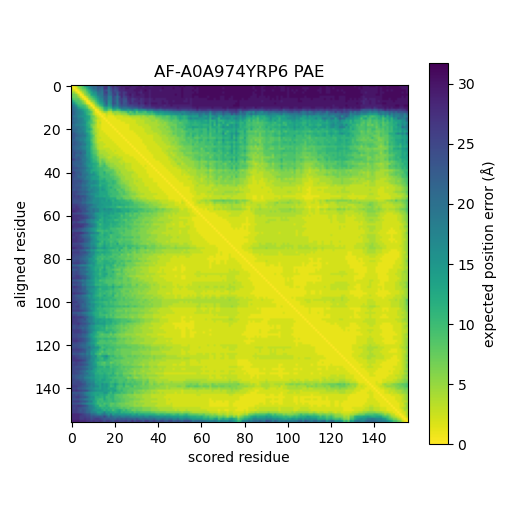.898 0.518 1.00 97.94 104 TRP A C 1
ATOM 823 O O . TRP A 1 104 ? -10.831 -7.481 0.304 1.00 97.94 104 TRP A O 1
ATOM 833 N N . PRO A 1 105 ? -12.295 -6.667 1.790 1.00 98.25 105 PRO A N 1
ATOM 834 C CA . PRO A 1 105 ? -11.481 -7.100 2.921 1.00 98.25 105 PRO A CA 1
ATOM 835 C C . PRO A 1 105 ? -11.282 -8.619 3.004 1.00 98.25 105 PRO A C 1
ATOM 837 O O . PRO A 1 105 ? -10.303 -9.066 3.599 1.00 98.25 105 PRO A O 1
ATOM 840 N N . GLN A 1 106 ? -12.175 -9.415 2.404 1.00 98.25 106 GLN A N 1
ATOM 841 C CA . GLN A 1 106 ? -12.061 -10.878 2.362 1.00 98.25 106 GLN A CA 1
ATOM 842 C C . GLN A 1 106 ? -10.911 -11.357 1.472 1.00 98.25 106 GLN A C 1
ATOM 844 O O . GLN A 1 106 ? -10.479 -12.502 1.591 1.00 98.25 106 GLN A O 1
ATOM 849 N N . THR A 1 107 ? -10.401 -10.498 0.584 1.00 98.38 107 THR A N 1
ATOM 850 C CA . THR A 1 107 ? -9.304 -10.859 -0.323 1.00 98.38 107 THR A CA 1
ATOM 851 C C . THR A 1 107 ? -7.929 -10.570 0.267 1.00 98.38 107 THR A C 1
ATOM 853 O O . THR A 1 107 ? -6.914 -11.019 -0.270 1.00 98.38 107 THR A O 1
ATOM 856 N N . LEU A 1 108 ? -7.880 -9.862 1.399 1.00 98.50 108 LEU A N 1
ATOM 857 C CA . LEU A 1 108 ? -6.642 -9.501 2.073 1.00 98.50 108 LEU A CA 1
ATOM 858 C C . LEU A 1 108 ? -5.961 -10.711 2.710 1.00 98.50 108 LEU A C 1
ATOM 860 O O . LEU A 1 108 ? -6.596 -11.581 3.304 1.00 98.50 108 LEU A O 1
ATOM 864 N N . GLN A 1 109 ? -4.633 -10.700 2.663 1.00 97.88 109 GLN A N 1
ATOM 865 C CA . GLN A 1 109 ? -3.770 -11.713 3.263 1.00 97.88 109 GLN A CA 1
ATOM 866 C C . GLN A 1 109 ? -2.591 -11.048 3.984 1.00 97.88 109 GLN A C 1
ATOM 868 O O . GLN A 1 109 ? -2.366 -9.843 3.839 1.00 97.88 109 GLN A O 1
ATOM 873 N N . GLY A 1 110 ? -1.840 -11.842 4.753 1.00 97.75 110 GLY A N 1
ATOM 874 C CA . GLY A 1 110 ? -0.609 -11.410 5.421 1.00 97.75 110 GLY A CA 1
ATOM 875 C C . GLY A 1 110 ? -0.786 -10.127 6.236 1.00 97.75 110 GLY A C 1
ATOM 876 O O . GLY A 1 110 ? -1.836 -9.883 6.837 1.00 97.75 110 GLY A O 1
ATOM 877 N N . LYS A 1 111 ? 0.227 -9.262 6.194 1.00 98.00 111 LYS A N 1
ATOM 878 C CA . LYS A 1 111 ? 0.216 -7.977 6.906 1.00 98.00 111 LYS A CA 1
ATOM 879 C C . LYS A 1 111 ? -0.935 -7.051 6.518 1.00 98.00 111 LYS A C 1
ATOM 881 O O . LYS A 1 111 ? -1.421 -6.312 7.371 1.00 98.00 111 LYS A O 1
ATOM 886 N N . ALA A 1 112 ? -1.415 -7.084 5.272 1.00 98.12 112 ALA A N 1
ATOM 887 C CA . ALA A 1 112 ? -2.553 -6.251 4.876 1.00 98.12 112 ALA A CA 1
ATOM 888 C C . ALA A 1 112 ? -3.835 -6.644 5.629 1.00 98.12 112 ALA A C 1
ATOM 890 O O . ALA A 1 112 ? -4.580 -5.767 6.071 1.00 98.12 112 ALA A O 1
ATOM 891 N N . LYS A 1 113 ? -4.063 -7.949 5.835 1.00 98.44 113 LYS A N 1
ATOM 892 C CA . LYS A 1 113 ? -5.189 -8.446 6.637 1.00 98.44 113 LYS A CA 1
ATOM 893 C C . LYS A 1 113 ? -5.056 -8.034 8.102 1.00 98.44 113 LYS A C 1
ATOM 895 O O . LYS A 1 113 ? -6.015 -7.525 8.671 1.00 98.44 113 LYS A O 1
ATOM 900 N N . GLU A 1 114 ? -3.865 -8.164 8.684 1.00 98.00 114 GLU A N 1
ATOM 901 C CA . GLU A 1 114 ? -3.605 -7.740 10.069 1.00 98.00 114 GLU A CA 1
ATOM 902 C C . GLU A 1 114 ? -3.821 -6.237 10.280 1.00 98.00 114 GLU A C 1
ATOM 904 O O . GLU A 1 114 ? -4.414 -5.819 11.275 1.00 98.00 114 GLU A O 1
ATOM 909 N N . LEU A 1 115 ? -3.366 -5.405 9.337 1.00 98.06 115 LEU A N 1
ATOM 910 C CA . LEU A 1 115 ? -3.594 -3.961 9.378 1.00 98.06 115 LEU A CA 1
ATOM 911 C C . LEU A 1 115 ? -5.083 -3.620 9.284 1.00 98.06 115 LEU A C 1
ATOM 913 O O . LEU A 1 115 ? -5.539 -2.728 10.000 1.00 98.06 115 LEU A O 1
ATOM 917 N N . TYR A 1 116 ? -5.835 -4.325 8.434 1.00 98.44 116 TYR A N 1
ATOM 918 C CA . TYR A 1 116 ? -7.283 -4.158 8.334 1.00 98.44 116 TYR A CA 1
ATOM 919 C C . TYR A 1 116 ? -7.992 -4.549 9.637 1.00 98.44 116 TYR A C 1
ATOM 921 O O . TYR A 1 116 ? -8.793 -3.770 10.153 1.00 98.44 116 TYR A O 1
ATOM 929 N N . ASP A 1 117 ? -7.664 -5.709 10.208 1.00 98.31 117 ASP A N 1
ATOM 930 C CA . ASP A 1 117 ? -8.262 -6.184 11.461 1.00 98.31 117 ASP A CA 1
ATOM 931 C C . ASP A 1 117 ? -7.975 -5.207 12.605 1.00 98.31 117 ASP A C 1
ATOM 933 O O . ASP A 1 117 ? -8.880 -4.763 13.313 1.00 98.31 117 ASP A O 1
ATOM 937 N N . ARG A 1 118 ? -6.727 -4.744 12.712 1.00 96.75 118 ARG A N 1
ATOM 938 C CA . ARG A 1 118 ? -6.347 -3.738 13.704 1.00 96.75 118 ARG A CA 1
ATOM 939 C C . ARG A 1 118 ? -7.033 -2.394 13.471 1.00 96.75 118 ARG A C 1
ATOM 941 O O . ARG A 1 118 ? -7.382 -1.712 14.435 1.00 96.75 118 ARG A O 1
ATOM 948 N N . PHE A 1 119 ? -7.234 -1.988 12.216 1.00 97.62 119 PHE A N 1
ATOM 949 C CA . PHE A 1 119 ? -8.048 -0.814 11.903 1.00 97.62 119 PHE A CA 1
ATOM 950 C C . PHE A 1 119 ? -9.467 -0.983 12.457 1.00 97.62 119 PHE A C 1
ATOM 952 O O . PHE A 1 119 ? -9.947 -0.082 13.144 1.00 97.62 119 PHE A O 1
ATOM 959 N N . LYS A 1 120 ? -10.109 -2.131 12.212 1.00 98.31 120 LYS A N 1
ATOM 960 C CA . LYS A 1 120 ? -11.468 -2.429 12.687 1.00 98.31 120 LYS A CA 1
ATOM 961 C C . LYS A 1 120 ? -11.571 -2.393 14.210 1.00 98.31 120 LYS A C 1
ATOM 963 O O . LYS A 1 120 ? -12.533 -1.840 14.732 1.00 98.31 120 LYS A O 1
ATOM 968 N N . GLU A 1 121 ? -10.588 -2.952 14.904 1.00 98.12 121 GLU A N 1
ATOM 969 C CA . GLU A 1 121 ? -10.585 -3.048 16.366 1.00 98.12 121 GLU A CA 1
ATOM 970 C C . GLU A 1 121 ? -10.231 -1.729 17.060 1.00 98.12 121 GLU A C 1
ATOM 972 O O . GLU A 1 121 ? -10.818 -1.391 18.086 1.00 98.12 121 GLU A O 1
ATOM 977 N N . VAL A 1 122 ? -9.260 -0.983 16.524 1.00 95.75 122 VAL A N 1
ATOM 978 C CA . VAL A 1 122 ? -8.633 0.136 17.245 1.00 95.75 122 VAL A CA 1
ATOM 979 C C . VAL A 1 122 ? -8.975 1.483 16.633 1.00 95.75 122 VAL A C 1
ATOM 981 O O . VAL A 1 122 ? -9.345 2.403 17.356 1.00 95.75 122 VAL A O 1
ATOM 984 N N . ALA A 1 123 ? -8.823 1.635 15.319 1.00 96.06 123 ALA A N 1
ATOM 985 C CA . ALA A 1 123 ? -8.912 2.942 14.673 1.00 96.06 123 ALA A CA 1
ATOM 986 C C . ALA A 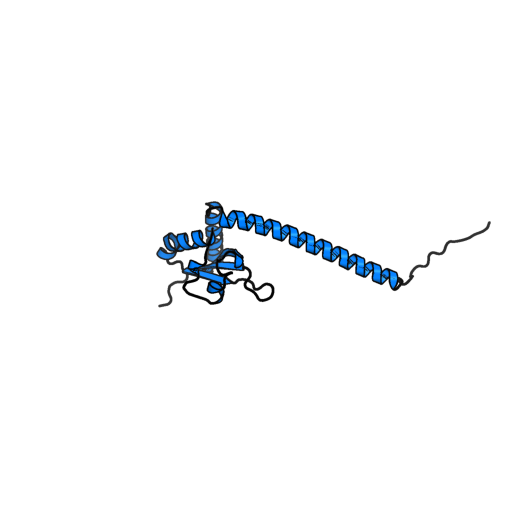1 123 ? -10.358 3.322 14.325 1.00 96.06 123 ALA A C 1
ATOM 988 O O . ALA A 1 123 ? -10.766 4.459 14.557 1.00 96.06 123 ALA A O 1
ATOM 989 N N . GLN A 1 124 ? -11.155 2.379 13.821 1.00 96.88 124 GLN A N 1
ATOM 990 C CA . GLN A 1 124 ? -12.540 2.631 13.434 1.00 96.88 124 GLN A CA 1
ATOM 991 C C . GLN A 1 124 ? -13.408 3.151 14.597 1.00 96.88 124 GLN A C 1
ATOM 993 O O . GLN A 1 124 ? -14.119 4.135 14.385 1.00 96.88 124 GLN A O 1
ATOM 998 N N . PRO A 1 125 ? -13.333 2.604 15.830 1.00 97.25 125 PRO A N 1
ATOM 999 C CA . PRO A 1 125 ? -14.087 3.145 16.966 1.00 97.25 125 PRO A CA 1
ATOM 1000 C C . PRO A 1 125 ? -13.713 4.586 17.341 1.00 97.25 125 PRO A C 1
ATOM 1002 O O . PRO A 1 125 ? -14.494 5.265 17.998 1.00 97.25 125 PRO A O 1
ATOM 1005 N N . GLN A 1 126 ? -12.539 5.063 16.917 1.00 95.81 126 GLN A N 1
ATOM 1006 C CA . GLN A 1 126 ? -12.069 6.436 17.138 1.00 95.81 126 GLN A CA 1
ATOM 1007 C C . GLN A 1 126 ? -12.482 7.392 16.007 1.00 95.81 126 GLN A C 1
ATOM 1009 O O . GLN A 1 126 ? -12.038 8.536 15.979 1.00 95.81 126 GLN A O 1
ATOM 1014 N N . GLY A 1 127 ? -13.299 6.930 15.055 1.00 95.75 127 GLY A N 1
ATOM 1015 C CA . GLY A 1 127 ? -13.805 7.739 13.945 1.00 95.75 127 GLY A CA 1
ATOM 1016 C C . GLY A 1 127 ? -12.962 7.690 12.670 1.00 95.75 127 GLY A C 1
ATOM 1017 O O . GLY A 1 127 ? -13.318 8.351 11.697 1.00 95.75 127 GLY A O 1
ATOM 1018 N N . TYR A 1 128 ? -11.887 6.896 12.625 1.00 97.06 128 TYR A N 1
ATOM 1019 C CA . TYR A 1 128 ? -11.142 6.703 11.380 1.00 97.06 128 TYR A CA 1
ATOM 1020 C C . TYR A 1 128 ? -11.954 5.892 10.366 1.00 97.06 128 TYR A C 1
ATOM 1022 O O . TYR A 1 128 ? -12.636 4.919 10.700 1.00 97.06 128 TYR A O 1
ATOM 1030 N N . LYS A 1 129 ? -11.784 6.235 9.092 1.00 97.12 129 LYS A N 1
ATOM 1031 C CA . LYS A 1 129 ? -12.223 5.449 7.938 1.00 97.12 129 LYS A CA 1
ATOM 1032 C C . LYS A 1 129 ? -10.995 4.877 7.234 1.00 97.12 129 LYS A C 1
ATOM 1034 O O . LYS A 1 129 ? -9.942 5.512 7.211 1.00 97.12 129 LYS A O 1
ATOM 1039 N N . LEU A 1 130 ? -11.137 3.688 6.653 1.00 97.81 130 LEU A N 1
ATOM 1040 C CA . LEU A 1 130 ? -10.103 3.051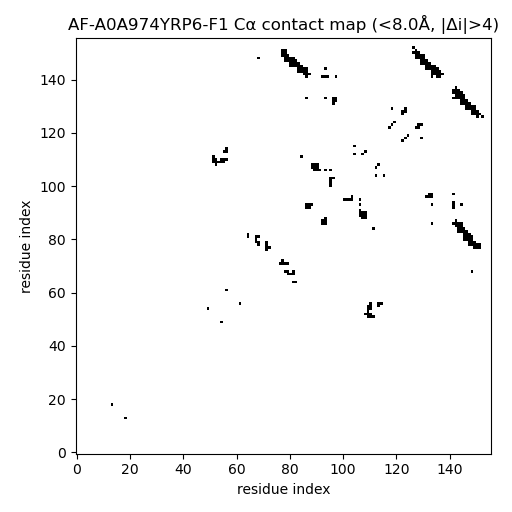 5.841 1.00 97.81 130 LEU A CA 1
ATOM 1041 C C . LEU A 1 130 ? -10.617 2.886 4.416 1.00 97.81 130 LEU A C 1
ATOM 1043 O O . LEU A 1 130 ? -11.684 2.311 4.199 1.00 97.81 130 LEU A O 1
ATOM 1047 N N . LYS A 1 131 ? -9.825 3.359 3.458 1.00 97.00 131 LYS A N 1
ATOM 1048 C CA . LYS A 1 131 ? -10.037 3.159 2.027 1.00 97.00 131 LYS A CA 1
ATOM 1049 C C . LYS A 1 131 ? -8.877 2.358 1.447 1.00 97.00 131 LYS A C 1
ATOM 1051 O O . LYS A 1 131 ? -7.721 2.628 1.765 1.00 97.00 131 LYS A O 1
ATOM 1056 N N . ALA A 1 132 ? -9.190 1.407 0.575 1.00 98.19 132 ALA A N 1
ATOM 1057 C CA . ALA A 1 132 ? -8.215 0.734 -0.271 1.00 98.19 132 ALA A CA 1
ATOM 1058 C C . ALA A 1 132 ? -8.420 1.167 -1.728 1.00 98.19 132 ALA A C 1
ATOM 1060 O O . ALA A 1 132 ? -9.558 1.310 -2.174 1.00 98.19 132 ALA A O 1
ATOM 1061 N N . MET A 1 133 ? -7.335 1.402 -2.464 1.00 97.94 133 MET A N 1
ATOM 1062 C CA . MET A 1 133 ? -7.394 1.718 -3.896 1.00 97.94 133 MET A CA 1
ATOM 1063 C C . MET A 1 133 ? -6.177 1.173 -4.635 1.00 97.94 133 MET A C 1
ATOM 1065 O O . MET A 1 133 ? -5.094 1.079 -4.062 1.00 97.94 133 MET A O 1
ATOM 1069 N N . VAL A 1 134 ? -6.348 0.871 -5.919 1.00 98.00 134 VAL A N 1
ATOM 1070 C CA . VAL A 1 134 ? -5.222 0.651 -6.830 1.00 98.00 134 VAL A CA 1
ATOM 1071 C 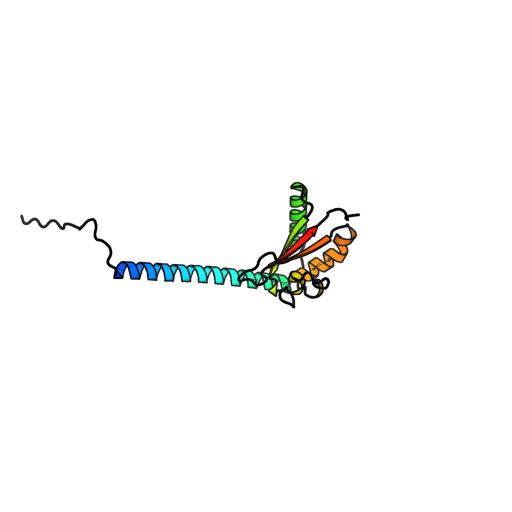C . VAL A 1 134 ? -4.534 1.996 -7.070 1.00 98.00 134 VAL A C 1
ATOM 1073 O O . VAL A 1 134 ? -5.185 2.955 -7.484 1.00 98.00 134 VAL A O 1
ATOM 1076 N N . ILE A 1 135 ? -3.232 2.083 -6.799 1.00 97.94 135 ILE A N 1
ATOM 1077 C CA . ILE A 1 135 ? -2.463 3.337 -6.897 1.00 97.94 135 ILE A CA 1
ATOM 1078 C C . ILE A 1 135 ? -1.624 3.434 -8.176 1.00 97.94 135 ILE A C 1
ATOM 1080 O O . ILE A 1 135 ? -1.139 4.515 -8.510 1.00 97.94 135 ILE A O 1
ATOM 1084 N N . ASN A 1 136 ? -1.450 2.333 -8.913 1.00 97.25 136 ASN A N 1
ATOM 1085 C CA . ASN A 1 136 ? -0.802 2.333 -10.223 1.00 97.25 136 ASN A CA 1
ATOM 1086 C C . ASN A 1 136 ? -1.319 1.193 -11.126 1.00 97.25 136 ASN A C 1
ATOM 1088 O O . ASN A 1 136 ? -1.863 0.202 -10.643 1.00 97.25 136 ASN A O 1
ATOM 1092 N N . PHE A 1 137 ? -1.151 1.359 -12.445 1.00 95.94 137 PHE A N 1
ATOM 1093 C CA . PHE A 1 137 ? -1.640 0.421 -13.467 1.00 95.94 137 PHE A CA 1
ATOM 1094 C C . PHE A 1 137 ? -0.541 0.015 -14.474 1.00 95.94 137 PHE A C 1
ATOM 1096 O O . PHE A 1 137 ? -0.598 0.403 -15.649 1.00 95.94 137 PHE A O 1
ATOM 1103 N N . PRO A 1 138 ? 0.518 -0.701 -14.050 1.00 91.94 138 PRO A N 1
ATOM 1104 C CA . PRO A 1 138 ? 1.588 -1.127 -14.949 1.00 91.94 138 PRO A CA 1
ATOM 1105 C C . PRO A 1 138 ? 1.034 -2.037 -16.053 1.00 91.94 138 PRO A C 1
ATOM 1107 O O . PRO A 1 138 ? 0.427 -3.063 -15.777 1.00 91.94 138 PRO A O 1
ATOM 1110 N N . GLY A 1 139 ? 1.221 -1.661 -17.321 1.00 90.12 139 GLY A N 1
ATOM 1111 C CA . GLY A 1 139 ? 0.697 -2.446 -18.449 1.00 90.12 139 GLY A CA 1
ATOM 1112 C C . GLY A 1 139 ? -0.836 -2.509 -18.519 1.00 90.12 139 GLY A C 1
ATOM 1113 O O . GLY A 1 139 ? -1.371 -3.395 -19.176 1.00 90.12 139 GLY A O 1
ATOM 1114 N N . GLY A 1 140 ? -1.541 -1.589 -17.849 1.00 91.06 140 GLY A N 1
ATOM 1115 C CA . GLY A 1 140 ? -3.005 -1.524 -17.853 1.00 91.06 140 GLY A CA 1
ATOM 1116 C C . GLY A 1 140 ? -3.703 -2.478 -16.879 1.00 91.06 140 GLY A C 1
ATOM 1117 O O . GLY A 1 140 ? -4.930 -2.535 -16.885 1.00 91.06 140 GLY A O 1
ATOM 1118 N N . VAL A 1 141 ? -2.959 -3.200 -16.034 1.00 92.00 141 VAL A N 1
ATOM 1119 C CA . VAL A 1 141 ? -3.509 -4.055 -14.966 1.00 92.00 141 VAL A CA 1
ATOM 1120 C C . VAL A 1 141 ? -3.251 -3.437 -13.590 1.00 92.00 141 VAL A C 1
ATOM 1122 O O . VAL A 1 141 ? -2.306 -2.657 -13.475 1.00 92.00 141 VAL A O 1
ATOM 1125 N N . PRO A 1 142 ? -4.050 -3.748 -12.549 1.00 95.19 142 PRO A N 1
ATOM 1126 C CA . PRO A 1 142 ? -3.768 -3.295 -11.190 1.00 95.19 142 PRO A CA 1
ATOM 1127 C C . PRO A 1 142 ? -2.343 -3.653 -10.760 1.00 95.19 142 PRO A C 1
ATOM 1129 O O . PRO A 1 142 ? -1.929 -4.802 -10.880 1.00 95.19 142 PRO A O 1
ATOM 1132 N N . GLY A 1 143 ? -1.581 -2.669 -10.285 1.00 96.81 143 GLY A N 1
ATOM 1133 C CA . GLY A 1 143 ? -0.242 -2.892 -9.747 1.00 96.81 143 GLY A CA 1
ATOM 1134 C C . GLY A 1 143 ? -0.286 -2.904 -8.231 1.00 96.81 143 GLY A C 1
ATOM 1135 O O . GLY A 1 143 ? -0.620 -3.928 -7.652 1.00 96.81 143 GLY A O 1
ATOM 1136 N N . ASP A 1 144 ? 0.014 -1.789 -7.579 1.00 98.06 144 ASP A N 1
ATOM 1137 C CA . ASP A 1 144 ? 0.006 -1.699 -6.119 1.00 98.06 144 ASP A CA 1
ATOM 1138 C C . ASP A 1 144 ? -1.352 -1.245 -5.572 1.00 98.06 144 ASP A C 1
ATOM 1140 O O . ASP A 1 144 ? -2.065 -0.439 -6.177 1.00 98.06 144 ASP A O 1
ATOM 1144 N N . ILE A 1 145 ? -1.676 -1.735 -4.381 1.00 98.56 145 ILE A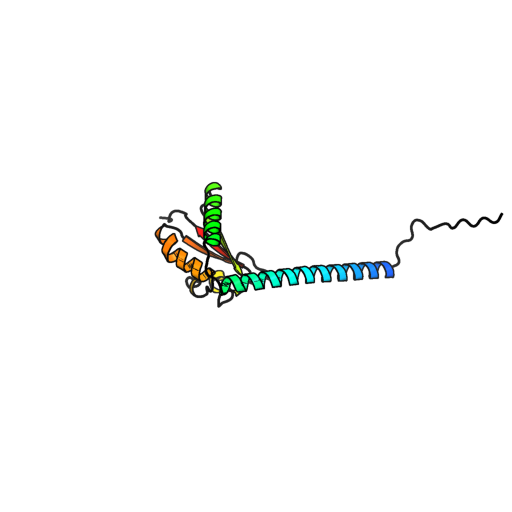 N 1
ATOM 1145 C CA . ILE A 1 145 ? -2.785 -1.298 -3.540 1.00 98.56 145 ILE A CA 1
ATOM 1146 C C . ILE A 1 145 ? -2.243 -0.339 -2.486 1.00 98.56 145 ILE A C 1
ATOM 1148 O O . ILE A 1 145 ? -1.228 -0.617 -1.850 1.00 98.56 145 ILE A O 1
ATOM 1152 N N . GLY A 1 146 ? -2.942 0.770 -2.267 1.00 98.50 146 GLY A N 1
ATOM 1153 C CA . GLY A 1 146 ? -2.700 1.691 -1.163 1.00 98.50 146 GLY A CA 1
ATOM 1154 C C . GLY A 1 146 ? -3.826 1.637 -0.135 1.00 98.50 146 GLY A C 1
ATOM 1155 O O . GLY A 1 146 ? -5.004 1.629 -0.496 1.00 98.50 146 GLY A O 1
ATOM 1156 N N . PHE A 1 147 ? -3.459 1.637 1.145 1.00 98.56 147 PHE A N 1
ATOM 1157 C CA . PHE A 1 147 ? -4.357 1.851 2.277 1.00 98.56 147 PHE A CA 1
ATOM 1158 C C . PHE A 1 147 ? -4.289 3.300 2.737 1.00 98.56 147 PHE A C 1
ATOM 1160 O O . PHE A 1 147 ? -3.214 3.820 3.042 1.00 98.56 147 PHE A O 1
ATOM 1167 N N . PHE A 1 148 ? -5.456 3.924 2.831 1.00 98.50 148 PHE A N 1
ATOM 1168 C CA . PHE A 1 148 ? -5.630 5.323 3.184 1.00 98.50 148 PHE A CA 1
ATOM 1169 C C . PHE A 1 148 ? -6.469 5.422 4.450 1.00 98.50 148 PHE A C 1
ATOM 1171 O O . PHE A 1 148 ? -7.607 4.950 4.480 1.00 98.50 148 PHE A O 1
ATOM 1178 N N . LEU A 1 149 ? -5.906 6.031 5.493 1.00 98.25 149 LEU A N 1
ATOM 1179 C CA . LEU A 1 149 ? -6.674 6.420 6.670 1.00 98.25 149 LEU A CA 1
ATOM 1180 C C . LEU A 1 149 ? -7.216 7.827 6.464 1.00 98.25 149 LEU A C 1
ATOM 1182 O O . LEU A 1 149 ? -6.452 8.730 6.133 1.00 98.25 149 LEU A O 1
ATOM 1186 N N . ASN A 1 150 ? -8.513 7.996 6.701 1.00 97.62 150 ASN A N 1
ATOM 1187 C CA . ASN A 1 150 ? -9.230 9.262 6.626 1.00 97.62 150 ASN A CA 1
ATOM 1188 C C . ASN A 1 150 ? -9.860 9.568 7.995 1.00 97.62 150 ASN A C 1
ATOM 1190 O O . ASN A 1 150 ? -10.375 8.668 8.664 1.00 97.62 150 ASN A O 1
ATOM 1194 N N . TRP A 1 151 ? -9.781 10.829 8.414 1.00 96.88 151 TRP A N 1
ATOM 1195 C CA . TRP A 1 151 ? -10.344 11.345 9.667 1.00 96.88 151 TRP A CA 1
ATOM 1196 C C . TRP A 1 151 ? -11.208 12.590 9.431 1.00 96.88 151 TRP A C 1
ATOM 1198 O O . TRP A 1 151 ? -11.334 13.454 10.300 1.00 96.88 151 TRP A O 1
ATOM 1208 N N . GLU A 1 152 ? -11.808 12.694 8.245 1.00 94.94 152 GLU A N 1
ATOM 1209 C CA . GLU A 1 152 ? -12.838 13.691 7.980 1.00 94.94 152 GLU A CA 1
ATOM 1210 C C . GLU A 1 152 ? -14.070 13.417 8.848 1.00 94.94 152 GLU A C 1
ATOM 1212 O O . GLU A 1 152 ? -14.465 12.248 9.008 1.00 94.94 152 GLU A O 1
ATOM 1217 N N . PRO A 1 153 ? -14.721 14.475 9.369 1.00 89.62 153 PRO A N 1
ATOM 1218 C CA . PRO A 1 153 ? -15.989 14.311 10.058 1.00 89.62 153 PRO A CA 1
ATOM 1219 C C . PRO A 1 153 ? -16.986 13.577 9.144 1.00 89.62 153 PRO A C 1
ATOM 1221 O O . PRO A 1 153 ? -16.925 13.700 7.915 1.00 89.62 153 PRO A O 1
ATOM 1224 N N . PRO A 1 154 ? -17.892 12.759 9.703 1.00 80.88 154 PRO A N 1
ATOM 1225 C CA . PRO A 1 154 ? -19.005 12.220 8.937 1.00 80.88 154 PRO A CA 1
ATOM 1226 C C . PRO A 1 154 ? -19.749 13.358 8.232 1.00 80.88 154 PRO A C 1
ATOM 1228 O O . PRO A 1 154 ? -19.961 14.414 8.823 1.00 80.88 154 PRO A O 1
ATOM 1231 N N . VAL A 1 155 ? -20.110 13.145 6.968 1.00 77.31 155 VAL A N 1
ATOM 1232 C CA . VAL A 1 155 ? -21.021 14.054 6.271 1.00 77.31 155 VAL A CA 1
ATOM 1233 C C . VAL A 1 155 ? -22.405 13.804 6.869 1.00 77.31 155 VAL A C 1
ATOM 1235 O O . VAL A 1 155 ? -22.851 12.654 6.863 1.00 77.31 155 VAL A O 1
ATOM 1238 N N . GLU A 1 156 ? -23.007 14.840 7.455 1.00 58.53 156 GLU A N 1
ATOM 1239 C CA . GLU A 1 156 ? -24.402 14.830 7.928 1.00 58.53 156 GLU A CA 1
ATOM 1240 C C . GLU A 1 156 ? -25.400 14.722 6.768 1.00 58.53 156 GLU A C 1
ATOM 1242 O O . GLU A 1 156 ? -25.125 15.294 5.685 1.00 58.53 156 GLU A O 1
#

Radius of gyration: 26.87 Å; Cα contacts (8 Å, |Δi|>4): 156; chains: 1; bounding box: 92×35×63 Å

Foldseek 3Di:
DDDDDDDDDDPDDDDPVVVVVVVVVVVVVVVVVVVVVVVVVVVVLVVVVCCQAPHEDDPVLVVQLVVQVVVCVVVVHQKGFSDKDWLVQFQVSCPCLAVVPPCSLVRHHGHRVNVVVCCVVPVVVVQKDWHKHQPDQVVNHRTMITIMIGRDDDDD

Secondary structure (DSSP, 8-state):
---------TTPPPPHHHHHHHHHHHHHHHHHHHHHHHHHHHHHHHHHHHHHHHS---HHHHHHHHHHHHHHHHTT-SEEEEEEEEGGGSTTTTHHHHTT-TTGGGG--HHHHHHHHHIIIIIGGGT-EEEEEE---GGGS--EEEEEEE-PPPP-

Mean predicted aligned error: 7.64 Å

Nearest PDB structures (foldseek):
  6blk-assembly3_A  TM=4.880E-01  e=4.451E+00  Mycolicibacterium hassiacum DSM 44199
  6yqd-assembly1_AAA  TM=4.184E-01  e=9.826E+00  Homo sapiens

pLDDT: mean 91.67, std 13.28, range [38.66, 98.56]

Solvent-accessible surface area (backbone atoms only — not comparable to full-atom values): 8927 Å² total; per-residue (Å²): 140,82,86,76,84,82,79,77,78,88,80,76,78,79,51,73,65,57,54,50,51,53,52,51,50,55,50,53,56,50,50,55,50,51,51,53,53,50,52,54,52,52,53,52,49,52,54,48,50,52,49,36,63,75,42,77,83,48,72,67,60,53,50,50,32,51,52,46,47,55,49,28,48,75,73,72,43,53,56,34,78,55,48,72,47,59,15,74,61,23,82,60,43,35,50,41,40,68,68,69,41,89,66,31,73,76,34,45,41,45,35,60,33,53,53,50,53,48,35,63,72,58,41,36,82,74,57,40,45,80,47,68,37,62,75,42,53,68,95,79,38,74,32,34,31,32,37,29,47,31,62,59,77,80,84,130